Protein AF-A2FB56-F1 (afdb_monomer)

InterPro domains:
  IPR036770 Ankyrin repeat-containing domain superfamily [G3DSA:1.25.40.20] (3-55)
  IPR036770 Ankyrin repeat-containing domain superfamily [SSF48403] (5-54)

Organism: Trichomonas vaginalis (strain ATCC PRA-98 / G3) (NCBI:txid412133)

Secondary structure (DSSP, 8-state):
--HHHHHHTT-HHHHHHHHT-TT---S-B-TTS-BHHHHHHHHT-HHHHHHHH--

Mean predicted aligned error: 2.16 Å

pLDDT: mean 95.26, std 3.85, range [72.56, 97.88]

Nearest PDB structures (foldseek):
  7ddx-assembly1_A  TM=9.223E-01  e=5.393E-03  Mus musculus
  6tlh-assembly2_B  TM=8.953E-01  e=4.727E-03  Mus musculus
  5ybu-assembly1_A  TM=9.051E-01  e=5.761E-03  Homo sapiens
  5ybv-assembly1_B  TM=9.401E-01  e=8.557E-03  Homo sapiens
  6tmd-assembly1_A  TM=9.447E-01  e=1.190E-02  Homo sapiens

Structure (mmCIF, N/CA/C/O backbone):
data_AF-A2FB56-F1
#
_entry.id   AF-A2FB56-F1
#
loop_
_atom_site.group_PDB
_atom_site.id
_atom_site.type_symbol
_atom_site.label_atom_id
_atom_site.label_alt_id
_atom_site.label_comp_id
_atom_site.label_asym_id
_atom_site.label_entity_id
_atom_site.label_seq_id
_atom_site.pdbx_PDB_ins_code
_atom_site.Cartn_x
_atom_site.Cartn_y
_atom_site.Cartn_z
_atom_site.occupancy
_atom_site.B_iso_or_equiv
_atom_site.auth_seq_id
_atom_site.auth_comp_id
_atom_site.auth_asym_id
_atom_site.auth_atom_id
_atom_site.pdbx_PDB_model_num
ATOM 1 N N . MET A 1 1 ? -1.113 -0.515 -13.644 1.00 72.56 1 MET A N 1
ATOM 2 C CA . MET A 1 1 ? -0.432 0.066 -12.468 1.00 72.56 1 MET A CA 1
ATOM 3 C C . MET A 1 1 ? -0.225 -1.055 -11.465 1.00 72.56 1 MET A C 1
ATOM 5 O O . MET A 1 1 ? -1.185 -1.776 -11.222 1.00 72.56 1 MET A O 1
ATOM 9 N N . ASN A 1 2 ? 1.001 -1.266 -10.985 1.00 89.94 2 ASN A N 1
ATOM 10 C CA . ASN A 1 2 ? 1.306 -2.240 -9.929 1.00 89.94 2 ASN A CA 1
ATOM 11 C C . ASN A 1 2 ? 1.144 -1.577 -8.542 1.00 89.94 2 ASN A C 1
ATOM 13 O O . ASN A 1 2 ? 0.928 -0.364 -8.456 1.00 89.94 2 ASN A O 1
ATOM 17 N N . ILE A 1 3 ? 1.215 -2.370 -7.469 1.00 95.69 3 ILE A N 1
ATOM 18 C CA . ILE A 1 3 ? 1.047 -1.867 -6.097 1.00 95.69 3 ILE A CA 1
ATOM 19 C C . ILE A 1 3 ? 2.150 -0.872 -5.707 1.00 95.69 3 ILE A C 1
ATOM 21 O O . ILE A 1 3 ? 1.845 0.147 -5.098 1.00 95.69 3 ILE A O 1
ATOM 25 N N . PHE A 1 4 ? 3.391 -1.101 -6.150 1.00 97.12 4 PHE A N 1
ATOM 26 C CA . PHE A 1 4 ? 4.533 -0.218 -5.894 1.00 97.12 4 PHE A CA 1
ATOM 27 C C . PHE A 1 4 ? 4.308 1.191 -6.441 1.00 97.12 4 PHE A C 1
ATOM 29 O O . PHE A 1 4 ? 4.303 2.145 -5.670 1.00 97.12 4 PHE A O 1
ATOM 36 N N . ASN A 1 5 ? 3.963 1.326 -7.727 1.00 96.44 5 ASN A N 1
ATOM 37 C CA . ASN A 1 5 ? 3.687 2.633 -8.322 1.00 96.44 5 ASN A CA 1
ATOM 38 C C . ASN A 1 5 ? 2.518 3.340 -7.616 1.00 96.44 5 ASN A C 1
ATOM 40 O O . ASN A 1 5 ? 2.517 4.563 -7.505 1.00 96.44 5 ASN A O 1
ATOM 44 N N . ALA A 1 6 ? 1.500 2.597 -7.160 1.00 97.44 6 ALA A N 1
ATOM 45 C CA . ALA A 1 6 ? 0.378 3.183 -6.428 1.00 97.44 6 ALA A CA 1
ATOM 46 C C . ALA A 1 6 ? 0.803 3.725 -5.051 1.00 97.44 6 ALA A C 1
ATOM 48 O O . ALA A 1 6 ? 0.327 4.790 -4.660 1.00 97.44 6 ALA A O 1
ATOM 49 N N . ILE A 1 7 ? 1.702 3.024 -4.355 1.00 97.88 7 ILE A N 1
ATOM 50 C CA . ILE A 1 7 ? 2.284 3.443 -3.073 1.00 97.88 7 ILE A CA 1
ATOM 51 C C . ILE A 1 7 ? 3.177 4.672 -3.266 1.00 97.88 7 ILE A C 1
ATOM 53 O O . ILE A 1 7 ? 2.941 5.688 -2.623 1.00 97.88 7 ILE A O 1
ATOM 57 N N . GLU A 1 8 ? 4.144 4.618 -4.186 1.00 96.56 8 GLU A N 1
ATOM 58 C CA . GLU A 1 8 ? 5.108 5.705 -4.435 1.00 96.56 8 GLU A CA 1
ATOM 59 C C . GLU A 1 8 ? 4.435 7.017 -4.846 1.00 96.56 8 GLU A C 1
ATOM 61 O O . GLU A 1 8 ? 4.890 8.099 -4.492 1.00 96.56 8 GLU A O 1
ATOM 66 N N . ASN A 1 9 ? 3.334 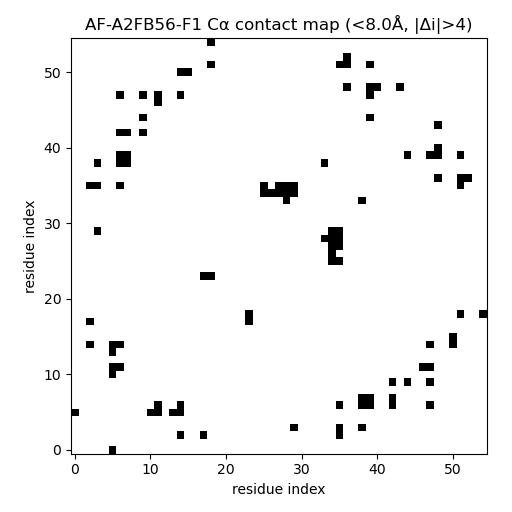6.926 -5.596 1.00 96.75 9 ASN A N 1
ATOM 67 C CA . ASN A 1 9 ? 2.556 8.089 -6.027 1.00 96.75 9 ASN A CA 1
ATOM 68 C C . 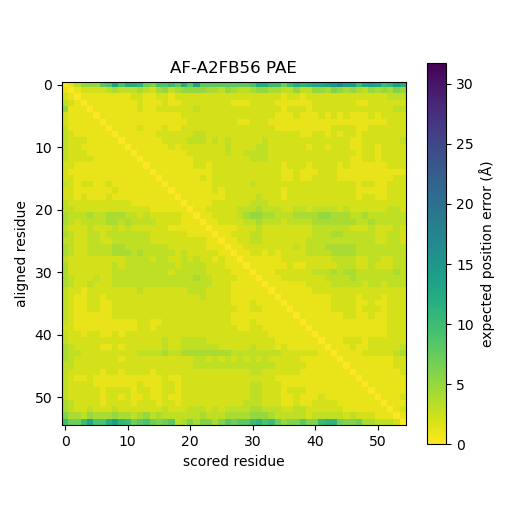ASN A 1 9 ? 1.453 8.478 -5.025 1.00 96.75 9 ASN A C 1
ATOM 70 O O . ASN A 1 9 ? 0.559 9.259 -5.376 1.00 96.75 9 ASN A O 1
ATOM 74 N N . GLU A 1 10 ? 1.470 7.882 -3.830 1.00 96.81 10 GLU A N 1
ATOM 75 C CA . GLU A 1 10 ? 0.534 8.099 -2.725 1.00 96.81 10 GLU A CA 1
ATOM 76 C C . GLU A 1 10 ? -0.947 8.014 -3.144 1.00 96.81 10 GLU A C 1
ATOM 78 O O . GLU A 1 10 ? -1.819 8.758 -2.689 1.00 96.81 10 GLU A O 1
ATOM 83 N N . LYS A 1 11 ? -1.268 7.091 -4.059 1.00 97.69 11 LYS A N 1
ATOM 84 C CA . LYS A 1 11 ? -2.626 6.892 -4.586 1.00 97.69 11 LYS A CA 1
ATOM 85 C C . LYS A 1 11 ? -3.441 5.995 -3.657 1.00 97.69 11 LYS A C 1
ATOM 87 O O . LYS A 1 11 ? -3.775 4.871 -4.026 1.00 97.69 11 LYS A O 1
ATOM 92 N N . ILE A 1 12 ? -3.804 6.513 -2.481 1.00 96.88 12 ILE A N 1
ATOM 93 C CA . ILE A 1 12 ? -4.504 5.785 -1.400 1.00 96.88 12 ILE A CA 1
ATOM 94 C C . ILE A 1 12 ? -5.691 4.952 -1.912 1.00 96.88 12 ILE A C 1
ATOM 96 O O . ILE A 1 12 ? -5.781 3.761 -1.626 1.00 96.88 12 ILE A O 1
ATOM 100 N N . GLU A 1 13 ? -6.586 5.539 -2.710 1.00 97.69 13 GLU A N 1
ATOM 101 C CA . GLU A 1 13 ? -7.762 4.812 -3.214 1.00 97.69 13 GLU A CA 1
ATOM 102 C C . GLU A 1 13 ? -7.390 3.676 -4.173 1.00 97.69 13 GLU A C 1
ATOM 104 O O . GLU A 1 13 ? -8.016 2.618 -4.159 1.00 97.69 13 GLU A O 1
ATOM 109 N N . VAL A 1 14 ? -6.323 3.839 -4.959 1.00 97.56 14 VAL A N 1
ATOM 110 C CA . VAL A 1 14 ? -5.828 2.750 -5.807 1.00 97.56 14 VAL A CA 1
ATOM 111 C C . VAL A 1 14 ? -5.177 1.661 -4.962 1.00 97.56 14 VAL A C 1
ATOM 113 O O . VAL A 1 14 ? -5.400 0.484 -5.234 1.00 97.56 14 VAL A O 1
ATOM 116 N N . VAL A 1 15 ? -4.431 2.026 -3.915 1.00 97.50 15 VAL A N 1
ATOM 117 C CA . VAL A 1 15 ? -3.875 1.061 -2.954 1.00 97.50 15 VAL A CA 1
ATOM 118 C C . VAL A 1 15 ? -5.002 0.236 -2.325 1.00 97.50 15 VAL A C 1
ATOM 120 O O . VAL A 1 15 ? -4.923 -0.988 -2.342 1.00 97.50 15 VAL A O 1
ATOM 123 N N . LYS A 1 16 ? -6.101 0.860 -1.880 1.00 97.44 16 LYS A N 1
ATOM 124 C CA . LYS A 1 16 ? -7.280 0.146 -1.347 1.00 97.44 16 LYS A CA 1
ATOM 125 C C . LYS A 1 16 ? -7.906 -0.810 -2.365 1.00 97.44 16 LYS A C 1
ATOM 127 O O . LYS A 1 16 ? -8.187 -1.956 -2.024 1.00 97.44 16 LYS A O 1
ATOM 132 N N . VAL A 1 17 ? -8.113 -0.361 -3.607 1.00 97.44 17 VAL A N 1
ATOM 133 C CA . VAL A 1 17 ? -8.684 -1.193 -4.686 1.00 97.44 17 VAL A CA 1
ATOM 134 C C . VAL A 1 17 ? -7.775 -2.371 -5.031 1.00 97.44 17 VAL A C 1
ATOM 136 O O . VAL A 1 17 ? -8.261 -3.454 -5.334 1.00 97.44 17 VAL A O 1
ATOM 139 N N . LEU A 1 18 ? -6.457 -2.188 -4.995 1.00 96.50 18 LEU A N 1
ATOM 140 C CA . LEU A 1 18 ? -5.525 -3.288 -5.221 1.00 96.50 18 LEU A CA 1
ATOM 141 C C . LEU A 1 18 ? -5.541 -4.264 -4.042 1.00 96.50 18 LEU A C 1
ATOM 143 O O . LEU A 1 18 ? -5.674 -5.463 -4.265 1.00 96.50 18 LEU A O 1
ATOM 147 N N . LEU A 1 19 ? -5.482 -3.768 -2.803 1.00 96.19 19 LEU A N 1
ATOM 148 C CA . LEU A 1 19 ? -5.511 -4.600 -1.597 1.00 96.19 19 LEU A CA 1
ATOM 149 C C . LEU A 1 19 ? -6.847 -5.322 -1.390 1.00 96.19 19 LEU A C 1
ATOM 151 O O . LEU A 1 19 ? -6.884 -6.295 -0.644 1.00 96.19 19 LEU A O 1
ATOM 155 N N . SER A 1 20 ? -7.949 -4.908 -2.017 1.00 96.00 20 SER A N 1
ATOM 156 C CA . SER A 1 20 ? -9.217 -5.648 -1.929 1.00 96.00 20 SER A CA 1
ATOM 157 C C . SER A 1 20 ? -9.235 -6.925 -2.774 1.00 96.00 20 SER A C 1
ATOM 159 O O . SER A 1 20 ? -10.107 -7.770 -2.578 1.00 96.00 20 SER A O 1
ATOM 161 N N . ARG A 1 21 ? -8.272 -7.098 -3.682 1.00 95.19 21 ARG A N 1
ATOM 162 C CA . ARG A 1 21 ? -8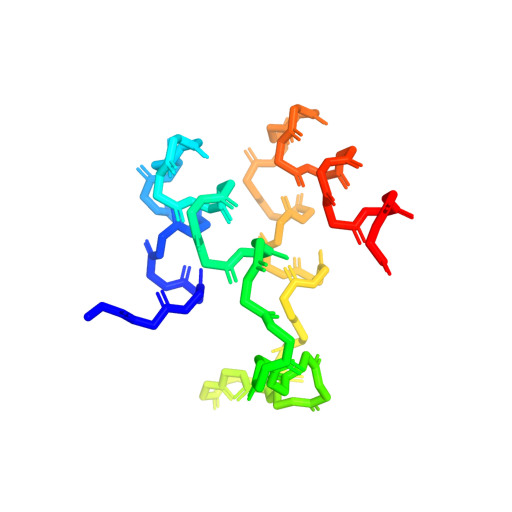.170 -8.281 -4.536 1.00 95.19 21 ARG A CA 1
ATOM 163 C C . ARG A 1 21 ? -7.603 -9.478 -3.772 1.00 95.19 21 ARG A C 1
ATOM 165 O O . ARG A 1 21 ? -6.578 -9.364 -3.105 1.00 95.19 21 ARG A O 1
ATOM 172 N N . GLU A 1 22 ? -8.252 -10.633 -3.896 1.00 93.81 22 GLU A N 1
ATOM 173 C CA . GLU A 1 22 ? -7.793 -11.894 -3.287 1.00 93.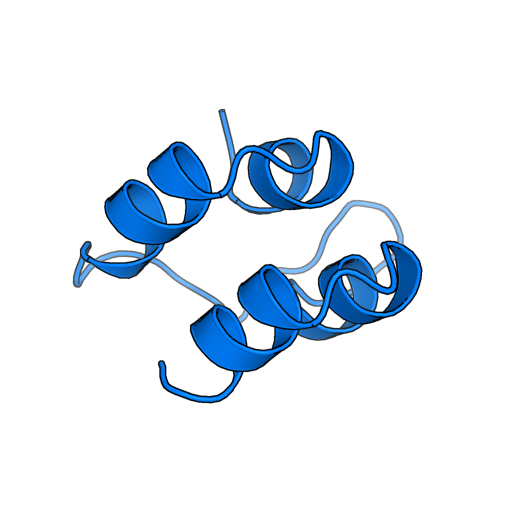81 22 GLU A CA 1
ATOM 174 C C . GLU A 1 22 ? -6.600 -12.513 -4.026 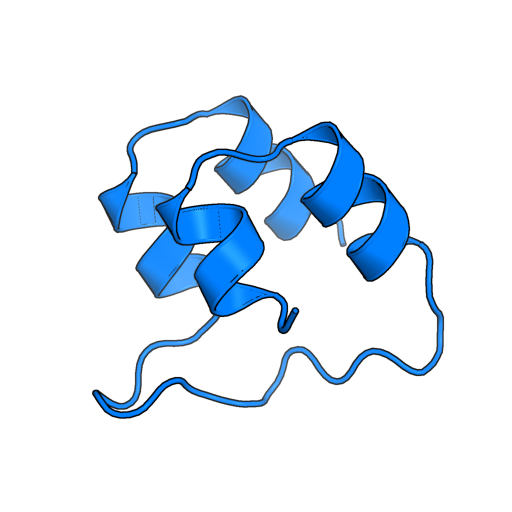1.00 93.81 22 GLU A C 1
ATOM 176 O O . GLU A 1 22 ? -5.819 -13.246 -3.431 1.00 93.81 22 GLU A O 1
ATOM 181 N N . ASP A 1 23 ? -6.439 -12.194 -5.312 1.00 94.31 23 ASP A N 1
ATOM 182 C CA . ASP A 1 23 ? -5.361 -12.694 -6.169 1.00 94.31 23 ASP A CA 1
ATOM 183 C C . ASP A 1 23 ? -4.087 -11.835 -6.115 1.00 94.31 23 ASP A C 1
ATOM 185 O O . ASP A 1 23 ? -3.147 -12.073 -6.875 1.00 94.31 23 ASP A O 1
ATOM 189 N N . LEU A 1 24 ? -4.047 -10.813 -5.251 1.00 94.25 24 LEU A N 1
ATOM 190 C CA . LEU A 1 24 ? -2.876 -9.958 -5.108 1.00 94.25 24 LEU A CA 1
ATOM 191 C C . LEU A 1 24 ? -1.774 -10.684 -4.330 1.00 94.25 24 LEU A C 1
ATOM 193 O O . LEU A 1 24 ? -1.885 -10.908 -3.127 1.00 94.25 24 LEU A O 1
ATOM 197 N N . ASP A 1 25 ? -0.668 -10.962 -5.012 1.00 92.81 25 ASP A N 1
ATOM 198 C CA . ASP A 1 25 ? 0.553 -11.445 -4.380 1.00 92.81 25 ASP A CA 1
ATOM 199 C C . ASP A 1 25 ? 1.352 -10.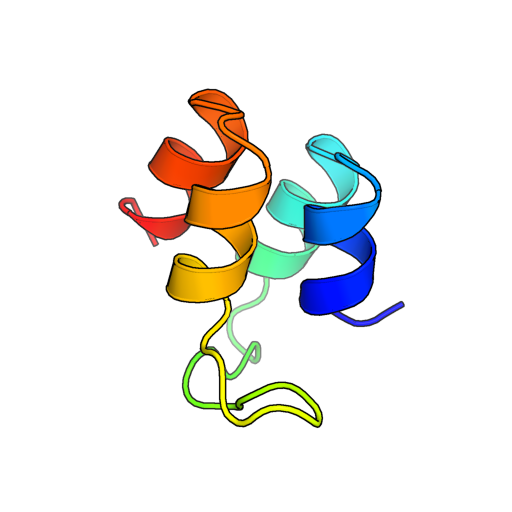273 -3.782 1.00 92.81 25 ASP A C 1
ATOM 201 O O . ASP A 1 25 ? 1.886 -9.436 -4.509 1.00 92.81 25 ASP A O 1
ATOM 205 N N . LEU A 1 26 ? 1.419 -10.207 -2.449 1.00 92.00 26 LEU A N 1
ATOM 206 C CA . LEU A 1 26 ? 2.208 -9.219 -1.700 1.00 92.00 26 LEU A CA 1
ATOM 207 C C . LEU A 1 26 ? 3.633 -9.696 -1.376 1.00 92.00 26 LEU A C 1
ATOM 209 O O . LEU A 1 26 ? 4.389 -8.948 -0.754 1.00 92.00 26 LEU A O 1
ATOM 213 N N . SER A 1 27 ? 4.004 -10.920 -1.764 1.00 91.25 27 SER A N 1
ATOM 214 C CA . SER A 1 27 ? 5.362 -11.446 -1.569 1.00 91.25 27 SER A CA 1
ATOM 215 C C . SER A 1 27 ? 6.355 -10.951 -2.623 1.00 91.25 27 SER A C 1
ATOM 217 O O . SER A 1 27 ? 7.566 -11.077 -2.439 1.00 91.25 27 SER A O 1
ATOM 219 N N . VAL A 1 28 ? 5.848 -10.362 -3.711 1.00 94.12 28 VAL A N 1
ATOM 220 C CA . VAL A 1 28 ? 6.671 -9.753 -4.756 1.00 94.12 28 VAL A CA 1
ATOM 221 C C . VAL A 1 28 ? 7.465 -8.566 -4.213 1.00 94.12 28 VAL A C 1
ATOM 223 O O . VAL A 1 28 ? 7.022 -7.850 -3.311 1.00 94.12 28 VAL A O 1
ATOM 226 N N . VAL A 1 29 ? 8.628 -8.338 -4.814 1.00 96.44 29 VAL A N 1
ATOM 227 C CA . VAL A 1 29 ? 9.505 -7.200 -4.532 1.00 96.44 29 VAL A CA 1
ATOM 228 C C . VAL A 1 29 ? 9.636 -6.304 -5.761 1.00 96.44 29 VAL A C 1
ATOM 230 O O . VAL A 1 29 ? 9.396 -6.750 -6.888 1.00 96.44 29 VAL A O 1
ATOM 233 N N . ASP A 1 30 ? 9.973 -5.036 -5.546 1.00 95.19 30 ASP A N 1
ATOM 234 C CA . ASP A 1 30 ? 10.295 -4.094 -6.618 1.00 95.19 30 ASP A CA 1
ATOM 235 C C . ASP A 1 30 ? 11.667 -4.401 -7.261 1.00 95.19 30 ASP A C 1
ATOM 237 O O . ASP A 1 30 ? 12.301 -5.424 -6.983 1.00 95.19 30 ASP A O 1
ATOM 241 N N . SER A 1 31 ? 12.141 -3.522 -8.151 1.00 94.31 31 SER A N 1
ATOM 242 C CA . SER A 1 31 ? 13.443 -3.688 -8.815 1.00 94.31 31 SER A CA 1
ATOM 243 C C . SER A 1 31 ? 14.645 -3.595 -7.873 1.00 94.31 31 SER A C 1
ATOM 245 O O . SER A 1 31 ? 15.716 -4.085 -8.223 1.00 94.31 31 SER A O 1
ATOM 247 N N . GLU A 1 32 ? 14.471 -2.989 -6.701 1.00 95.00 32 GLU A N 1
ATOM 248 C CA . GLU A 1 32 ? 15.504 -2.809 -5.680 1.00 95.00 32 GLU A CA 1
ATOM 249 C C . GLU A 1 32 ? 15.449 -3.913 -4.606 1.00 95.00 32 GLU A C 1
ATOM 251 O O . GLU A 1 32 ? 16.284 -3.951 -3.702 1.00 95.00 32 GLU A O 1
ATOM 256 N N . GLY A 1 33 ? 14.491 -4.841 -4.702 1.00 96.75 33 GLY A N 1
ATOM 257 C CA . GLY A 1 33 ? 14.297 -5.915 -3.730 1.00 96.75 33 GLY A CA 1
ATOM 258 C C . GLY A 1 33 ? 13.462 -5.513 -2.510 1.00 96.75 33 GLY A C 1
ATOM 259 O O . GLY A 1 33 ? 13.446 -6.252 -1.526 1.00 96.75 33 GLY A O 1
ATOM 260 N N . HIS A 1 34 ? 12.756 -4.382 -2.560 1.00 96.62 34 HIS A N 1
ATOM 261 C CA . HIS A 1 34 ? 11.873 -3.920 -1.493 1.00 96.62 34 HIS A CA 1
ATOM 262 C C . HIS A 1 34 ? 10.481 -4.537 -1.603 1.00 96.62 34 HIS A C 1
ATOM 264 O O . HIS A 1 34 ? 9.881 -4.607 -2.678 1.00 96.62 34 HIS A O 1
ATOM 270 N N . THR A 1 35 ? 9.920 -4.932 -0.465 1.00 96.06 35 THR A N 1
ATOM 271 C CA . THR A 1 35 ? 8.512 -5.329 -0.381 1.00 96.06 35 THR A CA 1
ATOM 272 C C . THR A 1 35 ? 7.593 -4.108 -0.457 1.00 96.06 35 THR A C 1
ATOM 274 O O . THR A 1 35 ? 8.009 -2.969 -0.237 1.00 96.06 35 THR A O 1
ATOM 277 N N . ALA A 1 36 ? 6.294 -4.330 -0.683 1.00 96.62 36 ALA A N 1
ATOM 278 C CA . ALA A 1 36 ? 5.305 -3.249 -0.633 1.00 96.62 36 ALA A CA 1
ATOM 279 C C . ALA A 1 36 ? 5.322 -2.495 0.716 1.00 96.62 36 ALA A C 1
ATOM 281 O O . ALA A 1 36 ? 5.079 -1.290 0.753 1.00 96.62 36 ALA A O 1
ATOM 282 N N . LYS A 1 37 ? 5.652 -3.184 1.820 1.00 95.88 37 LYS A N 1
ATOM 283 C CA . LYS A 1 37 ? 5.784 -2.570 3.151 1.00 95.88 37 LYS A CA 1
ATOM 284 C C . LYS A 1 37 ? 7.007 -1.659 3.235 1.00 95.88 37 LYS A C 1
ATOM 286 O O . LYS A 1 37 ? 6.889 -0.552 3.750 1.00 95.88 37 LYS A O 1
ATOM 291 N N . ASP A 1 38 ? 8.141 -2.089 2.690 1.00 96.38 38 ASP A N 1
ATOM 292 C CA . ASP A 1 38 ? 9.367 -1.287 2.669 1.00 96.38 38 ASP A CA 1
ATOM 293 C C . ASP A 1 38 ? 9.163 0.008 1.875 1.00 96.38 38 ASP A C 1
ATOM 295 O O . ASP A 1 38 ? 9.483 1.091 2.366 1.00 96.38 38 ASP A O 1
ATOM 299 N N . VAL A 1 39 ? 8.540 -0.079 0.694 1.00 97.00 39 VAL A N 1
ATOM 300 C CA . VAL A 1 39 ? 8.221 1.100 -0.128 1.00 97.00 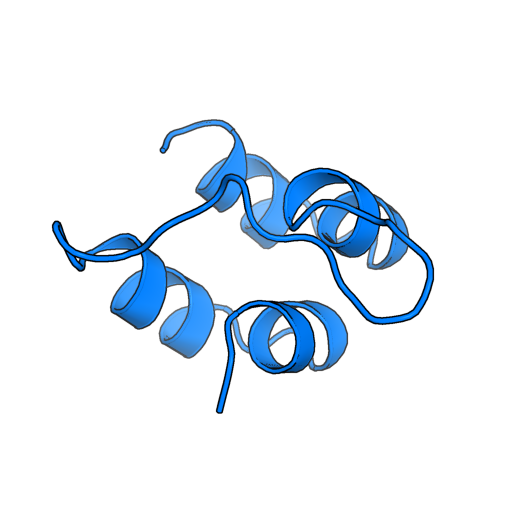39 VAL A CA 1
ATOM 301 C C . VAL A 1 39 ? 7.226 2.021 0.589 1.00 97.00 39 VAL A C 1
ATOM 303 O O . VAL A 1 39 ? 7.398 3.239 0.591 1.00 97.00 39 VAL A O 1
ATOM 306 N N . ALA A 1 40 ? 6.222 1.478 1.285 1.00 97.31 40 ALA A N 1
ATOM 307 C CA . ALA A 1 40 ? 5.274 2.295 2.045 1.00 97.31 40 ALA A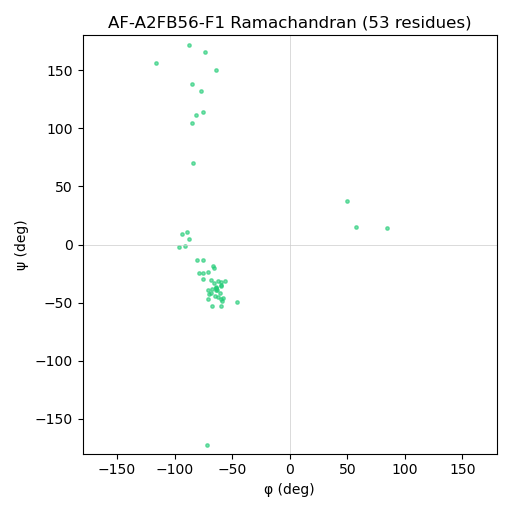 CA 1
ATOM 308 C C . ALA A 1 40 ? 5.941 3.085 3.180 1.00 97.31 40 ALA A C 1
ATOM 310 O O . ALA A 1 40 ? 5.620 4.260 3.373 1.00 97.31 40 ALA A O 1
ATOM 311 N N . LEU A 1 41 ? 6.913 2.496 3.883 1.00 97.38 41 LEU A N 1
ATOM 312 C CA . LEU A 1 41 ? 7.677 3.197 4.921 1.00 97.38 41 LEU A CA 1
ATOM 313 C C . LEU A 1 41 ? 8.474 4.387 4.361 1.00 97.38 41 LEU A C 1
ATOM 315 O O . LEU A 1 41 ? 8.634 5.391 5.056 1.00 97.38 41 LEU A O 1
ATOM 319 N N . GLN A 1 42 ? 8.926 4.318 3.105 1.00 95.75 42 GLN A N 1
ATOM 320 C CA . GLN A 1 42 ? 9.653 5.415 2.456 1.00 95.75 42 GLN A CA 1
ATOM 321 C C . GLN A 1 42 ? 8.761 6.638 2.197 1.00 95.75 42 GLN A C 1
ATOM 323 O O . GLN A 1 42 ? 9.244 7.769 2.274 1.00 95.75 42 GLN A O 1
ATOM 328 N N . THR A 1 43 ? 7.460 6.43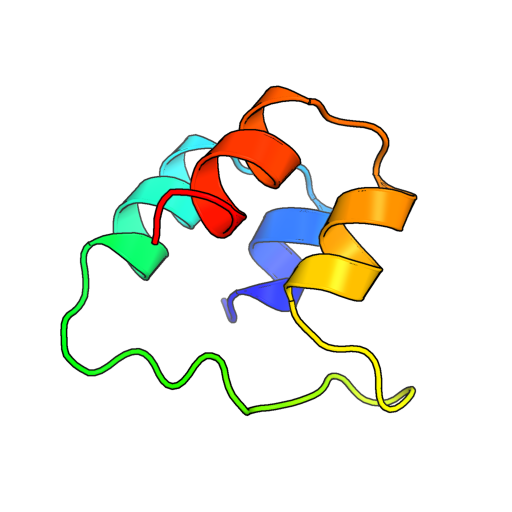2 1.964 1.00 95.38 43 THR A N 1
ATOM 329 C CA . THR A 1 43 ? 6.497 7.529 1.744 1.00 95.38 43 THR A CA 1
ATOM 330 C C . THR A 1 43 ? 6.208 8.334 3.013 1.00 95.38 43 THR A C 1
ATOM 332 O O . THR A 1 43 ? 5.807 9.490 2.930 1.00 95.38 43 THR A O 1
ATOM 335 N N . LYS A 1 44 ? 6.406 7.733 4.199 1.00 95.38 44 LYS A N 1
ATOM 336 C CA . LYS A 1 44 ? 5.991 8.271 5.513 1.00 95.38 44 LYS A CA 1
ATOM 337 C C . LYS A 1 44 ? 4.486 8.562 5.625 1.00 95.38 44 LYS A C 1
ATOM 339 O O . LYS A 1 44 ? 4.063 9.243 6.556 1.00 95.38 44 LYS A O 1
ATOM 344 N N . ASN A 1 45 ? 3.680 8.039 4.704 1.00 97.25 45 ASN A N 1
ATOM 345 C CA . ASN A 1 45 ? 2.236 8.188 4.711 1.00 97.25 45 ASN A CA 1
ATOM 346 C C . ASN A 1 45 ? 1.610 7.111 5.611 1.00 97.25 45 ASN A C 1
ATOM 348 O O . ASN A 1 45 ? 1.536 5.935 5.244 1.00 97.25 45 ASN A O 1
ATOM 352 N N . GLU A 1 46 ? 1.172 7.516 6.805 1.00 97.19 46 GLU A N 1
ATOM 353 C CA . GLU A 1 46 ? 0.619 6.605 7.815 1.00 97.19 46 GLU A CA 1
ATOM 354 C C . GLU A 1 46 ? -0.616 5.844 7.322 1.00 97.19 46 GLU A C 1
ATOM 356 O O . GLU A 1 46 ? -0.787 4.680 7.681 1.00 97.19 46 GLU A O 1
ATOM 361 N N . ASP A 1 47 ? -1.442 6.438 6.456 1.00 97.56 47 ASP A N 1
ATOM 362 C CA . ASP A 1 47 ? -2.622 5.761 5.913 1.00 97.56 47 ASP A CA 1
ATOM 363 C C . ASP A 1 47 ? -2.214 4.564 5.052 1.00 97.56 47 ASP A C 1
ATOM 365 O O . ASP A 1 47 ? -2.767 3.473 5.189 1.00 97.56 47 ASP A O 1
ATOM 369 N N . ILE A 1 48 ? -1.209 4.737 4.191 1.00 97.81 48 ILE A N 1
ATOM 370 C CA . ILE A 1 48 ? -0.710 3.666 3.319 1.00 97.81 48 ILE A CA 1
ATOM 371 C C . ILE A 1 48 ? -0.023 2.574 4.141 1.00 97.81 48 ILE A C 1
ATOM 373 O O . ILE A 1 48 ? -0.252 1.385 3.901 1.00 97.81 48 ILE A O 1
ATOM 377 N N . ILE A 1 49 ? 0.770 2.965 5.141 1.00 97.62 49 ILE A N 1
ATOM 378 C CA . ILE A 1 49 ? 1.414 2.029 6.069 1.00 97.62 49 ILE A CA 1
ATOM 379 C C . ILE A 1 49 ? 0.345 1.200 6.792 1.00 97.62 49 ILE A C 1
ATOM 381 O O . ILE A 1 49 ? 0.408 -0.029 6.790 1.00 97.62 49 ILE A O 1
ATOM 385 N N . ASN A 1 50 ? -0.684 1.850 7.336 1.00 97.44 50 ASN A N 1
ATOM 386 C CA . ASN A 1 50 ? -1.773 1.178 8.037 1.00 97.44 50 ASN A CA 1
ATOM 387 C C . ASN A 1 50 ? -2.588 0.266 7.111 1.00 97.44 50 ASN A C 1
ATOM 389 O O . ASN A 1 50 ? -2.977 -0.824 7.530 1.00 97.44 50 ASN A O 1
ATOM 393 N N . LEU A 1 51 ? -2.828 0.654 5.857 1.00 96.69 51 LEU A N 1
ATOM 394 C CA . LEU A 1 51 ? -3.520 -0.199 4.884 1.00 96.69 51 LEU A CA 1
ATOM 395 C C . LEU A 1 51 ? -2.767 -1.511 4.626 1.00 96.69 51 LEU A C 1
ATOM 397 O O . LEU A 1 51 ? -3.392 -2.567 4.574 1.00 96.69 51 LEU A O 1
ATOM 401 N N . LEU A 1 52 ? -1.440 -1.459 4.503 1.00 95.38 52 LEU A N 1
ATOM 402 C CA . LEU A 1 52 ? -0.602 -2.643 4.268 1.00 95.38 52 LEU A CA 1
ATOM 403 C C . LEU A 1 52 ? -0.333 -3.471 5.530 1.00 95.38 52 LEU A C 1
ATOM 405 O O . LEU A 1 52 ? -0.024 -4.656 5.424 1.00 95.38 52 LEU A O 1
ATOM 409 N N . LEU A 1 53 ? -0.407 -2.867 6.717 1.00 92.44 53 LEU A N 1
ATOM 410 C CA . LEU A 1 53 ? -0.302 -3.583 7.992 1.00 92.44 53 LEU A CA 1
ATOM 411 C C . LEU A 1 53 ? -1.581 -4.355 8.339 1.00 92.44 53 LEU A C 1
ATOM 413 O O . LEU A 1 53 ? -1.498 -5.382 9.005 1.00 92.44 53 LEU A O 1
ATOM 417 N N . ASN A 1 54 ? -2.741 -3.867 7.891 1.00 90.69 54 ASN A N 1
ATOM 418 C CA . ASN A 1 54 ? -4.050 -4.477 8.144 1.00 90.69 54 ASN A CA 1
ATOM 419 C C . ASN A 1 54 ? -4.511 -5.446 7.037 1.00 90.69 54 ASN A C 1
ATOM 421 O O . ASN A 1 54 ? -5.668 -5.872 7.050 1.00 90.69 54 ASN A O 1
ATOM 425 N N . LYS A 1 55 ? -3.638 -5.778 6.081 1.00 85.75 55 LYS A N 1
ATOM 426 C CA . LYS A 1 55 ? -3.877 -6.776 5.034 1.00 85.75 55 LYS A CA 1
ATOM 427 C C . LYS A 1 55 ? -3.054 -8.030 5.303 1.00 85.75 55 LYS A C 1
ATOM 429 O O . LYS A 1 55 ? -3.623 -9.120 5.083 1.00 85.75 55 LYS A O 1
#

Solvent-accessible surface area (backbone atoms only — not comparable to full-atom values): 3471 Å² total; per-residue (Å²): 135,59,72,59,62,28,49,77,67,65,34,59,71,56,45,52,62,52,69,70,43,88,85,60,75,71,85,56,55,54,98,87,67,41,37,61,65,55,55,26,60,73,67,69,44,64,68,59,41,50,55,64,72,75,105

Sequence (55 aa):
MNIFNAIENEKIEVVKVLLSREDLDLSVVDSEGHTAKDVALQTKNEDIINLLLNK

Foldseek 3Di:
DALLVCLLVVVLVVNVVQLVDPPDDQVDADPVRHTSLRSNVVVVPVSSNVSVVVD

Radius of gyration: 9.92 Å; Cα contacts (8 Å, |Δi|>4): 54; chains: 1; bounding box: 25×21×21 Å